Protein AF-A0A3D3KLV3-F1 (afdb_monomer_lite)

Structure (mmCIF, N/CA/C/O backbone):
data_AF-A0A3D3KLV3-F1
#
_entry.id   AF-A0A3D3KLV3-F1
#
loop_
_atom_site.group_PDB
_atom_site.id
_atom_site.type_symbol
_atom_site.label_atom_id
_atom_site.label_alt_id
_atom_site.label_comp_id
_atom_site.label_asym_id
_atom_site.label_entity_id
_atom_site.label_seq_id
_atom_site.pdbx_PDB_ins_code
_atom_site.Cartn_x
_atom_site.Cartn_y
_atom_site.Cartn_z
_atom_site.occupancy
_atom_site.B_iso_or_equiv
_atom_site.auth_seq_id
_atom_site.auth_comp_id
_atom_site.auth_asym_id
_atom_site.auth_atom_id
_atom_site.pdbx_PDB_model_num
ATOM 1 N N . MET A 1 1 ? 24.769 24.544 -40.681 1.00 39.03 1 MET A N 1
ATOM 2 C CA . MET A 1 1 ? 24.768 23.068 -40.770 1.00 39.03 1 MET A CA 1
ATOM 3 C C . MET A 1 1 ? 23.450 22.592 -40.166 1.00 39.03 1 MET A C 1
ATOM 5 O O . MET A 1 1 ? 23.188 22.927 -39.019 1.00 39.03 1 MET A O 1
ATOM 9 N N . LYS A 1 2 ? 22.546 22.002 -40.961 1.00 37.06 2 LYS A N 1
ATOM 10 C CA . LYS A 1 2 ? 21.208 21.581 -40.498 1.00 37.06 2 LYS A CA 1
ATOM 11 C C . LYS A 1 2 ? 21.358 20.373 -39.561 1.00 37.06 2 LYS A C 1
ATOM 13 O O . LYS A 1 2 ? 22.056 19.433 -39.927 1.00 37.06 2 LYS A O 1
ATOM 18 N N . ARG A 1 3 ? 20.725 20.420 -38.380 1.00 42.91 3 ARG A N 1
ATOM 19 C CA . ARG A 1 3 ? 20.559 19.261 -37.482 1.00 42.91 3 ARG A CA 1
ATOM 20 C C . ARG A 1 3 ? 19.901 18.128 -38.278 1.00 42.91 3 ARG A C 1
ATOM 22 O O . ARG A 1 3 ? 18.902 18.372 -38.944 1.00 42.91 3 ARG A O 1
ATOM 29 N N . SER A 1 4 ? 20.490 16.936 -38.249 1.00 43.56 4 SER A N 1
ATOM 30 C CA . SER A 1 4 ? 19.905 15.733 -38.841 1.00 43.56 4 SER A CA 1
ATOM 31 C C . SER A 1 4 ? 18.762 15.222 -37.965 1.00 43.56 4 SER A C 1
ATOM 33 O O . SER A 1 4 ? 18.944 15.100 -36.757 1.00 43.56 4 SER A O 1
ATOM 35 N N . ASP A 1 5 ? 17.634 14.858 -38.573 1.00 54.03 5 ASP A N 1
ATOM 36 C CA . ASP A 1 5 ? 16.442 14.303 -37.902 1.00 54.03 5 ASP A CA 1
ATOM 37 C C . ASP A 1 5 ? 16.616 12.847 -37.416 1.00 54.03 5 ASP A C 1
ATOM 39 O O . ASP A 1 5 ? 15.680 12.227 -36.914 1.00 54.03 5 ASP A O 1
ATOM 43 N N . ALA A 1 6 ? 17.814 12.278 -37.561 1.00 54.91 6 ALA A N 1
ATOM 44 C CA . ALA A 1 6 ? 18.162 10.988 -36.988 1.00 54.91 6 ALA A CA 1
ATOM 45 C C . ALA A 1 6 ? 18.693 11.181 -35.558 1.00 54.91 6 ALA A C 1
ATOM 47 O O . ALA A 1 6 ? 19.501 12.077 -35.309 1.00 54.91 6 ALA A O 1
ATOM 48 N N . LEU A 1 7 ? 18.256 10.319 -34.634 1.00 55.84 7 LEU A N 1
ATOM 49 C CA . LEU A 1 7 ? 18.721 10.220 -33.243 1.00 55.84 7 LEU A CA 1
ATOM 50 C C . LEU A 1 7 ? 20.180 9.724 -33.217 1.00 55.84 7 LEU A C 1
ATOM 52 O O . LEU A 1 7 ? 20.481 8.587 -32.865 1.00 55.84 7 LEU A O 1
ATOM 56 N N . VAL A 1 8 ? 21.104 10.562 -33.679 1.00 63.28 8 VAL A N 1
ATOM 57 C CA . VAL A 1 8 ? 22.527 10.237 -33.747 1.00 63.28 8 VAL A CA 1
ATOM 58 C C . VAL A 1 8 ? 23.137 10.601 -32.399 1.00 63.28 8 VAL A C 1
ATOM 60 O O . VAL A 1 8 ? 23.610 11.713 -32.214 1.00 63.28 8 VAL A O 1
ATOM 63 N N . LYS A 1 9 ? 23.088 9.629 -31.481 1.00 71.25 9 LYS A N 1
ATOM 64 C CA . LYS A 1 9 ? 23.846 9.546 -30.221 1.00 71.25 9 LYS A CA 1
ATOM 65 C C . LYS A 1 9 ? 23.490 10.612 -29.165 1.00 71.25 9 LYS A C 1
ATOM 67 O O . LYS A 1 9 ? 23.780 11.793 -29.347 1.00 71.25 9 LYS A O 1
ATOM 72 N N . PRO A 1 10 ? 22.886 10.215 -28.028 1.00 77.69 10 PRO A N 1
ATOM 73 C CA . PRO A 1 10 ? 22.720 11.112 -26.893 1.00 77.69 10 PRO A CA 1
ATOM 74 C C . PRO A 1 10 ? 24.083 11.651 -26.448 1.00 77.69 10 PRO A C 1
ATOM 76 O O . PRO A 1 10 ? 25.053 10.902 -26.363 1.00 77.69 10 PRO A O 1
ATOM 79 N N . ALA A 1 11 ? 24.148 12.947 -26.169 1.00 84.00 11 ALA A N 1
ATOM 80 C CA . ALA A 1 11 ? 25.351 13.599 -25.679 1.00 84.00 11 ALA A CA 1
ATOM 81 C C . ALA A 1 11 ? 24.975 14.681 -24.670 1.00 84.00 11 ALA A C 1
ATOM 83 O O . ALA A 1 11 ? 23.900 15.284 -24.762 1.00 84.00 11 ALA A O 1
ATOM 84 N N . VAL A 1 12 ? 25.865 14.936 -23.718 1.00 82.31 12 VAL A N 1
ATOM 85 C CA . VAL A 1 12 ? 25.735 16.025 -22.750 1.00 82.31 12 VAL A CA 1
ATOM 86 C C . VAL A 1 12 ? 26.880 16.997 -22.969 1.00 82.31 12 VAL A C 1
ATOM 88 O O . VAL A 1 12 ? 28.042 16.608 -23.028 1.00 82.31 12 VAL A O 1
ATOM 91 N N . HIS A 1 13 ? 26.528 18.272 -23.093 1.00 86.06 13 HIS A N 1
ATOM 92 C CA . HIS A 1 13 ? 27.485 19.366 -23.121 1.00 86.06 13 HIS A CA 1
ATOM 93 C C . HIS A 1 13 ? 27.824 19.754 -21.685 1.00 86.06 13 HIS A C 1
ATOM 95 O O . HIS A 1 13 ? 26.932 20.156 -20.932 1.00 86.06 13 HIS A O 1
ATOM 101 N N . VAL A 1 14 ? 29.090 19.616 -21.305 1.00 83.38 14 VAL A N 1
ATOM 102 C CA . VAL A 1 14 ? 29.560 19.891 -19.948 1.00 83.38 14 VAL A CA 1
ATOM 103 C C . VAL A 1 14 ? 30.481 21.105 -19.983 1.00 83.38 14 VAL A C 1
ATOM 105 O O . VAL A 1 14 ? 31.411 21.174 -20.782 1.00 83.38 14 VAL A O 1
ATOM 108 N N . GLU A 1 15 ? 30.218 22.065 -19.102 1.00 87.19 15 GLU A N 1
ATOM 109 C CA . GLU A 1 15 ? 31.077 23.222 -18.859 1.00 87.19 15 GLU A CA 1
ATOM 110 C C . GLU A 1 15 ? 31.536 23.173 -17.401 1.00 87.19 15 GLU A C 1
ATOM 112 O O . GLU A 1 15 ? 30.708 23.177 -16.486 1.00 87.19 15 GLU A O 1
ATOM 117 N N . ILE A 1 16 ? 32.850 23.086 -17.180 1.00 80.25 16 ILE A N 1
ATOM 118 C CA . ILE A 1 16 ? 33.435 23.017 -15.836 1.00 80.25 16 ILE A CA 1
ATOM 119 C C . ILE A 1 16 ? 34.385 24.193 -15.655 1.00 80.25 16 ILE A C 1
ATOM 121 O O . ILE A 1 16 ? 35.322 24.382 -16.432 1.00 80.25 16 ILE A O 1
ATOM 125 N N . THR A 1 17 ? 34.158 24.955 -14.587 1.00 83.06 17 THR A N 1
ATOM 126 C CA . THR A 1 17 ? 35.025 26.056 -14.162 1.00 83.06 17 THR A CA 1
ATOM 127 C C . THR A 1 17 ? 35.865 25.600 -12.978 1.00 83.06 17 THR A C 1
ATOM 129 O O . THR A 1 17 ? 35.329 25.297 -11.912 1.00 83.06 17 THR A O 1
ATOM 132 N N . GLY A 1 18 ? 37.182 25.555 -13.167 1.00 78.75 18 GLY A N 1
ATOM 133 C CA . GLY A 1 18 ? 38.150 25.149 -12.152 1.00 78.75 18 GLY A CA 1
ATOM 134 C C . GLY A 1 18 ? 39.307 26.144 -11.999 1.00 78.75 18 GLY A C 1
ATOM 135 O O . GLY A 1 18 ? 39.351 27.170 -12.679 1.00 78.75 18 GLY A O 1
ATOM 136 N N . PRO A 1 19 ? 40.289 25.844 -11.12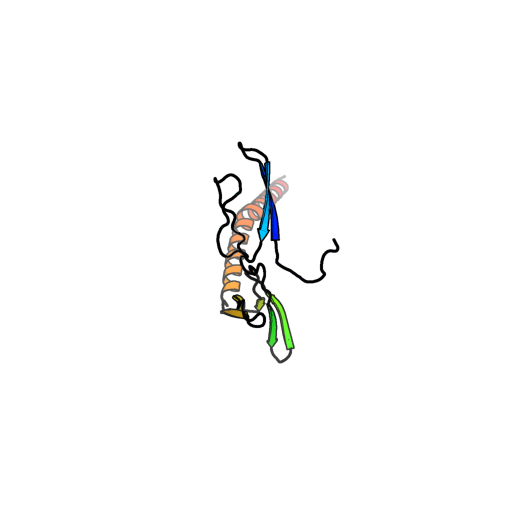8 1.00 76.75 19 PRO A N 1
ATOM 137 C CA . PRO A 1 19 ? 41.466 26.694 -10.911 1.00 76.75 19 PRO A CA 1
ATOM 138 C C . PRO A 1 19 ? 42.318 26.909 -12.171 1.00 76.75 19 PRO A C 1
ATOM 140 O O . PRO A 1 19 ? 43.023 27.908 -12.273 1.00 76.75 19 PRO A O 1
ATOM 143 N N . ALA A 1 20 ? 42.252 25.974 -13.123 1.00 73.88 20 ALA A N 1
ATOM 144 C CA . ALA A 1 20 ? 42.959 26.030 -14.400 1.00 73.88 20 ALA A CA 1
ATOM 145 C C . ALA A 1 20 ? 42.200 26.808 -15.498 1.00 73.88 20 ALA A C 1
ATOM 147 O O . ALA A 1 20 ? 42.724 26.959 -16.599 1.00 73.88 20 ALA A O 1
ATOM 148 N N . GLY A 1 21 ? 40.988 27.305 -15.215 1.00 79.31 21 GLY A N 1
ATOM 149 C CA . GLY A 1 21 ? 40.130 28.013 -16.167 1.00 79.31 21 GLY A CA 1
ATOM 150 C C . GLY A 1 21 ? 38.779 27.330 -16.395 1.00 79.31 21 GLY A C 1
ATOM 151 O O . GLY A 1 21 ? 38.412 26.383 -15.696 1.00 79.31 21 GLY A O 1
ATOM 152 N N . THR A 1 22 ? 38.032 27.841 -17.373 1.00 80.19 22 THR A N 1
ATOM 153 C CA . THR A 1 22 ? 36.771 27.254 -17.842 1.00 80.19 22 THR A CA 1
ATOM 154 C C . THR A 1 22 ? 37.042 26.421 -19.083 1.00 80.19 22 THR A C 1
ATOM 156 O O . THR A 1 22 ? 37.622 26.915 -20.050 1.00 80.19 22 THR A O 1
ATOM 159 N N . PHE A 1 23 ? 36.606 25.167 -19.051 1.00 77.19 23 PHE A N 1
ATOM 160 C CA . PHE A 1 23 ? 36.733 24.235 -20.163 1.00 77.19 23 PHE A CA 1
ATOM 161 C C . PHE A 1 23 ? 35.361 23.662 -20.508 1.00 77.19 23 PHE A C 1
ATOM 163 O O . PHE A 1 23 ? 34.458 23.598 -19.668 1.00 77.19 23 PHE A O 1
ATOM 170 N N . THR A 1 24 ? 35.202 23.288 -21.771 1.00 80.81 24 THR A N 1
ATOM 171 C CA . THR A 1 24 ? 33.927 22.871 -22.342 1.00 80.81 24 THR A CA 1
ATOM 172 C C . THR A 1 24 ? 34.154 21.655 -23.218 1.00 80.81 24 THR A C 1
ATOM 174 O O . THR A 1 24 ? 35.035 21.697 -24.077 1.00 80.81 24 THR A O 1
ATOM 177 N N . ASP A 1 25 ? 33.362 20.604 -23.014 1.00 78.75 25 ASP A N 1
ATOM 178 C CA . ASP A 1 25 ? 33.458 19.390 -23.821 1.00 78.75 25 ASP A CA 1
ATOM 179 C C . ASP A 1 25 ? 32.105 18.684 -24.012 1.00 78.75 25 ASP A C 1
ATOM 181 O O . ASP A 1 25 ? 31.135 18.921 -23.280 1.00 78.75 25 ASP A O 1
ATOM 185 N N . TRP A 1 26 ? 32.039 17.819 -25.023 1.00 82.38 26 TRP A N 1
ATOM 186 C CA . TRP A 1 26 ? 30.897 16.956 -25.307 1.00 82.38 26 TRP A CA 1
ATOM 187 C C . TRP A 1 26 ? 31.177 15.537 -24.824 1.00 82.38 26 TRP A C 1
ATOM 189 O O . TRP A 1 26 ? 32.092 14.887 -25.313 1.00 82.38 26 TRP A O 1
ATOM 199 N N . VAL A 1 27 ? 30.333 15.028 -23.928 1.00 81.62 27 VAL A N 1
ATOM 200 C CA . VAL A 1 27 ? 30.391 13.629 -23.488 1.00 81.62 27 VAL A CA 1
ATOM 201 C C . VAL A 1 27 ? 29.298 12.849 -24.206 1.00 81.62 27 VAL A C 1
ATOM 203 O O . VAL A 1 27 ? 28.113 13.176 -24.070 1.00 81.62 27 VAL A O 1
ATOM 206 N N . PHE A 1 28 ? 29.684 11.836 -24.976 1.00 81.44 28 PHE A N 1
ATOM 207 C CA . PHE A 1 28 ? 28.762 11.025 -25.769 1.00 81.44 28 PHE A CA 1
ATOM 208 C C . PHE A 1 28 ? 28.389 9.725 -25.053 1.00 81.44 28 PHE A C 1
ATOM 210 O O . PHE A 1 28 ? 29.170 9.167 -24.290 1.00 81.44 28 PHE A O 1
ATOM 217 N N . ALA A 1 29 ? 27.173 9.238 -25.299 1.00 74.31 29 ALA A N 1
ATOM 218 C CA . ALA A 1 29 ? 26.641 8.043 -24.648 1.00 74.31 29 ALA A CA 1
ATOM 219 C C . ALA A 1 29 ? 27.220 6.709 -25.143 1.00 74.31 29 ALA A C 1
ATOM 221 O O . ALA A 1 29 ? 26.919 5.674 -24.556 1.00 74.31 29 ALA A O 1
ATOM 222 N N . ASP A 1 30 ? 27.986 6.718 -26.233 1.00 73.25 30 ASP A N 1
ATOM 223 C CA . ASP A 1 30 ? 28.613 5.538 -26.832 1.00 73.25 30 ASP A CA 1
ATOM 224 C C . ASP A 1 30 ? 30.071 5.327 -26.403 1.00 73.25 30 ASP A C 1
ATOM 226 O O . ASP A 1 30 ? 30.688 4.350 -26.823 1.00 73.25 30 ASP A O 1
ATOM 230 N N . GLU A 1 31 ? 30.622 6.208 -25.568 1.00 72.44 31 GLU A N 1
ATOM 231 C CA . GLU A 1 31 ? 31.916 5.972 -24.934 1.00 72.44 31 GLU A CA 1
ATOM 232 C C . GLU A 1 31 ? 31.743 5.032 -23.734 1.00 72.44 31 GLU A C 1
ATOM 234 O O . GLU A 1 31 ? 31.171 5.397 -22.707 1.00 72.44 31 GLU A O 1
ATOM 239 N N . GLU A 1 32 ? 32.212 3.789 -23.883 1.00 64.75 32 GLU A N 1
ATOM 240 C CA . GLU A 1 32 ? 32.187 2.780 -22.812 1.00 64.75 32 GLU A CA 1
ATOM 241 C C . GLU A 1 32 ? 33.194 3.094 -21.692 1.00 64.75 32 GLU A C 1
ATOM 243 O O . GLU A 1 32 ? 32.962 2.747 -20.530 1.00 64.75 32 GLU A O 1
ATOM 248 N N . ASP A 1 33 ? 34.284 3.782 -22.038 1.00 74.88 33 ASP A N 1
ATOM 249 C CA . ASP A 1 33 ? 35.370 4.141 -21.133 1.00 74.88 33 ASP A CA 1
ATOM 250 C C . ASP A 1 33 ? 35.267 5.595 -20.666 1.00 74.88 33 ASP A C 1
ATOM 252 O O . ASP A 1 33 ? 34.755 6.472 -21.360 1.00 74.88 33 ASP A O 1
ATOM 256 N N . ALA A 1 34 ? 35.796 5.865 -19.472 1.00 76.88 34 ALA A N 1
ATOM 257 C CA . ALA A 1 34 ? 35.857 7.223 -18.954 1.00 76.88 34 ALA A CA 1
ATOM 258 C C . ALA A 1 34 ? 36.903 8.041 -19.731 1.00 76.88 34 ALA A C 1
ATOM 260 O O . ALA A 1 34 ? 38.081 7.674 -19.766 1.00 76.88 34 ALA A O 1
ATOM 261 N N . THR A 1 35 ? 36.499 9.165 -20.320 1.00 75.56 35 THR A N 1
ATOM 262 C CA . THR A 1 35 ? 37.401 10.037 -21.071 1.00 75.56 35 THR A CA 1
ATOM 263 C C . THR A 1 35 ? 38.148 10.994 -20.143 1.00 75.56 35 THR A C 1
ATOM 265 O O . THR A 1 35 ? 37.535 11.622 -19.273 1.00 75.56 35 THR A O 1
ATOM 268 N N . PRO A 1 36 ? 39.488 11.099 -20.264 1.00 72.56 36 PRO A N 1
ATOM 269 C CA . PRO A 1 36 ? 40.262 12.047 -19.475 1.00 72.56 36 PRO A CA 1
ATOM 270 C C . PRO A 1 36 ? 39.841 13.470 -19.831 1.00 72.56 36 PRO A C 1
ATOM 272 O O . PRO A 1 36 ? 39.831 13.847 -21.001 1.00 72.56 36 PRO A O 1
ATOM 275 N N . TYR A 1 37 ? 39.507 14.261 -18.815 1.00 71.69 37 TYR A N 1
ATOM 276 C CA . TYR A 1 37 ? 39.140 15.654 -19.005 1.00 71.69 37 TYR A CA 1
ATOM 277 C C . TYR A 1 37 ? 40.351 16.479 -19.446 1.00 71.69 37 TYR A C 1
ATOM 279 O O . TYR A 1 37 ? 41.494 16.171 -19.099 1.00 71.69 37 TYR A O 1
ATOM 287 N N . THR A 1 38 ? 40.099 17.558 -20.186 1.00 66.81 38 THR A N 1
ATOM 288 C CA . THR A 1 38 ? 41.122 18.393 -20.836 1.00 66.81 38 THR A CA 1
ATOM 289 C C . THR A 1 38 ? 42.148 18.983 -19.861 1.00 66.81 38 THR A C 1
ATOM 291 O O . THR A 1 38 ? 43.257 19.323 -20.268 1.00 66.81 38 THR A O 1
ATOM 294 N N . ASP A 1 39 ? 41.807 19.090 -18.573 1.00 67.62 39 ASP A N 1
ATOM 295 C CA . ASP A 1 39 ? 42.695 19.587 -17.517 1.00 67.62 39 ASP A CA 1
ATOM 296 C C . ASP A 1 39 ? 43.563 18.500 -16.841 1.00 67.62 39 ASP A C 1
ATOM 298 O O . ASP A 1 39 ? 44.419 18.830 -16.020 1.00 67.62 39 ASP A O 1
ATOM 302 N N . GLY A 1 40 ? 43.351 17.220 -17.170 1.00 68.88 40 GLY A N 1
ATOM 303 C CA . GLY A 1 40 ? 44.083 16.068 -16.636 1.00 68.88 40 GLY A CA 1
ATOM 304 C C . GLY A 1 40 ? 43.737 15.647 -15.200 1.00 68.88 40 GLY A C 1
ATOM 305 O O . GLY A 1 40 ? 44.360 14.713 -14.696 1.00 68.88 40 GLY A O 1
ATOM 306 N N . ASN A 1 41 ? 42.771 16.289 -14.532 1.00 73.25 41 ASN A N 1
ATOM 307 C CA . ASN A 1 41 ? 42.483 16.053 -13.109 1.00 73.25 41 ASN A CA 1
ATOM 308 C C . ASN A 1 41 ? 41.284 15.134 -12.853 1.00 73.25 41 ASN A C 1
ATOM 310 O O . ASN A 1 41 ? 41.178 14.547 -11.774 1.00 73.25 41 ASN A O 1
ATOM 314 N N . PHE A 1 42 ? 40.372 15.012 -13.815 1.00 73.44 42 PHE A N 1
ATOM 315 C CA . PHE A 1 42 ? 39.149 14.225 -13.676 1.00 73.44 42 PHE A CA 1
ATOM 316 C C . PHE A 1 42 ? 38.859 13.443 -14.956 1.00 73.44 42 PHE A C 1
ATOM 318 O O . PHE A 1 42 ? 39.380 13.757 -16.022 1.00 73.44 42 PHE A O 1
ATOM 325 N N . PHE A 1 43 ? 38.019 12.418 -14.844 1.00 81.00 43 PHE A N 1
ATOM 326 C CA . PHE A 1 43 ? 37.516 11.655 -15.982 1.00 81.00 43 PHE A CA 1
ATOM 327 C C . PHE A 1 43 ? 36.006 11.852 -16.083 1.00 81.00 43 PHE A C 1
ATOM 329 O O . PHE A 1 43 ? 35.313 11.876 -15.062 1.00 81.00 43 PHE A O 1
ATOM 336 N N . LEU A 1 44 ? 35.501 11.989 -17.304 1.00 80.75 44 LEU A N 1
ATOM 337 C CA . LEU A 1 44 ? 34.076 12.067 -17.590 1.00 80.75 44 LEU A CA 1
ATOM 338 C C . LEU A 1 44 ? 33.586 10.696 -18.050 1.00 80.75 44 LEU A C 1
ATOM 340 O O . LEU A 1 44 ? 34.221 10.038 -18.862 1.00 80.75 44 LEU A O 1
ATOM 344 N N . LEU A 1 45 ? 32.454 10.253 -17.509 1.00 80.25 45 LEU A N 1
ATOM 345 C CA . LEU A 1 45 ? 31.803 9.016 -17.924 1.00 80.25 45 LEU A CA 1
ATOM 346 C C . LEU A 1 45 ? 30.316 9.289 -18.100 1.00 80.25 45 LEU A C 1
ATOM 348 O O . LEU A 1 45 ? 29.627 9.657 -17.143 1.00 80.25 45 LEU A O 1
ATOM 352 N N . TYR A 1 46 ? 29.809 9.072 -19.310 1.00 75.25 46 TYR A N 1
ATOM 353 C CA . TYR A 1 46 ? 28.375 9.046 -19.545 1.00 75.25 46 TYR A CA 1
ATOM 354 C C . TYR A 1 46 ? 27.856 7.638 -19.270 1.00 75.25 46 TYR A C 1
ATOM 356 O O . TYR A 1 46 ? 28.076 6.714 -20.043 1.00 75.25 46 TYR A O 1
ATOM 364 N N . LYS A 1 47 ? 27.128 7.466 -18.163 1.00 71.81 47 LYS A N 1
ATOM 365 C CA . LYS A 1 47 ? 26.439 6.208 -17.873 1.00 71.81 47 LYS A CA 1
ATOM 366 C C . LYS A 1 47 ? 24.938 6.410 -17.975 1.00 71.81 47 LYS A C 1
ATOM 368 O O . LYS A 1 47 ? 24.332 7.061 -17.123 1.00 71.81 47 LYS A O 1
ATOM 373 N N . GLN A 1 48 ? 24.327 5.806 -18.991 1.00 64.69 48 GLN A N 1
ATOM 374 C CA . GLN A 1 48 ? 22.882 5.643 -19.013 1.00 64.69 48 GLN A CA 1
ATOM 375 C C . GLN A 1 48 ? 22.523 4.585 -17.969 1.00 64.69 48 GLN A C 1
ATOM 377 O O . GLN A 1 48 ? 22.589 3.382 -18.210 1.00 64.69 48 GLN A O 1
ATOM 382 N N . PHE A 1 49 ? 22.178 5.025 -16.764 1.00 61.31 49 PHE A N 1
ATOM 383 C CA . PHE A 1 49 ? 21.427 4.165 -15.862 1.00 61.31 49 PHE A CA 1
ATOM 384 C C . PHE A 1 49 ? 20.096 3.896 -16.567 1.00 61.31 49 PHE A C 1
ATOM 386 O O . PHE A 1 49 ? 19.448 4.852 -16.998 1.00 61.31 49 PHE A O 1
ATOM 393 N N . GLY A 1 50 ? 19.748 2.621 -16.769 1.00 60.66 50 GLY A N 1
ATOM 394 C CA . GLY A 1 50 ? 18.515 2.227 -17.457 1.00 60.66 50 GLY A CA 1
ATOM 395 C C . GLY A 1 50 ? 17.284 2.934 -16.888 1.00 60.66 50 GLY A C 1
ATOM 396 O O . GLY A 1 50 ? 17.356 3.568 -15.830 1.00 60.66 50 GLY A O 1
ATOM 397 N N . GLU A 1 51 ? 16.154 2.847 -17.591 1.00 60.69 51 GLU A N 1
ATOM 398 C CA . GLU A 1 51 ? 14.892 3.414 -17.115 1.00 60.69 51 GLU A CA 1
ATOM 399 C C . GLU A 1 51 ? 14.603 2.915 -15.694 1.00 60.69 51 GLU A C 1
ATOM 401 O O . GLU A 1 51 ? 14.169 1.788 -15.471 1.00 60.69 51 GLU A O 1
ATOM 406 N N . ASN A 1 52 ? 14.895 3.752 -14.699 1.00 63.59 52 ASN A N 1
ATOM 407 C CA . ASN A 1 52 ? 14.534 3.458 -13.329 1.00 63.59 52 ASN A CA 1
ATOM 408 C C . ASN A 1 52 ? 13.023 3.623 -13.276 1.00 63.59 52 ASN A C 1
ATOM 410 O O . ASN A 1 52 ? 12.524 4.748 -13.362 1.00 63.59 52 ASN A O 1
ATOM 414 N N . ILE A 1 53 ? 12.302 2.510 -13.185 1.00 67.75 53 ILE A N 1
ATOM 415 C CA . ILE A 1 53 ? 10.852 2.503 -13.024 1.00 67.75 53 ILE A CA 1
ATOM 416 C C . ILE A 1 53 ? 10.539 3.232 -11.718 1.00 67.75 53 ILE A C 1
ATOM 418 O O . ILE A 1 53 ? 10.783 2.731 -10.622 1.00 67.75 53 ILE A O 1
ATOM 422 N N . LYS A 1 54 ? 10.061 4.472 -11.855 1.00 73.75 54 LYS A N 1
ATOM 423 C CA . LYS A 1 54 ? 9.708 5.340 -10.724 1.00 73.75 54 LYS A CA 1
ATOM 424 C C . LYS A 1 54 ? 8.333 5.010 -10.161 1.00 73.75 54 LYS A C 1
ATOM 426 O O . LYS A 1 54 ? 8.052 5.360 -9.021 1.00 73.75 54 LYS A O 1
ATOM 431 N N . ASP A 1 55 ? 7.489 4.387 -10.976 1.00 78.12 55 ASP A N 1
ATOM 432 C CA . ASP A 1 55 ? 6.104 4.092 -10.654 1.00 78.12 55 ASP A CA 1
ATOM 433 C C . ASP A 1 55 ? 5.629 2.876 -11.461 1.00 78.12 55 ASP A C 1
ATOM 435 O O . ASP A 1 55 ? 5.989 2.723 -12.630 1.00 78.12 55 ASP A O 1
ATOM 439 N N . TRP A 1 56 ? 4.835 2.010 -10.837 1.00 84.81 56 TRP A N 1
ATOM 440 C CA . TRP A 1 56 ? 4.261 0.819 -11.463 1.00 84.81 56 TRP A CA 1
ATOM 441 C C . TRP A 1 56 ? 2.848 0.618 -10.948 1.00 84.81 56 TRP A C 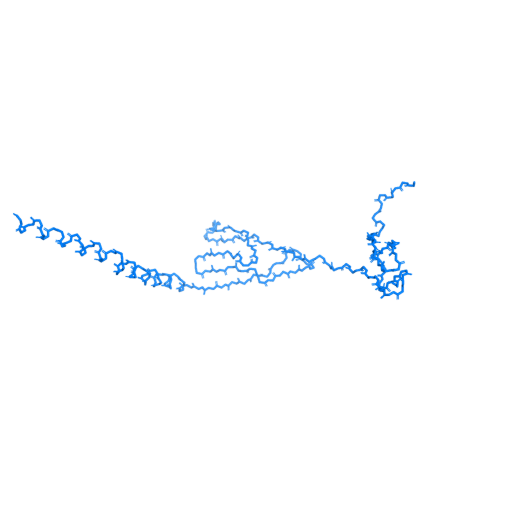1
ATOM 443 O O . TRP A 1 56 ? 2.639 0.539 -9.734 1.00 84.81 56 TRP A O 1
ATOM 453 N N . LYS A 1 57 ? 1.884 0.513 -11.863 1.00 89.62 57 LYS A N 1
ATOM 454 C CA . LYS A 1 57 ? 0.460 0.488 -11.526 1.00 89.62 57 LYS A CA 1
ATOM 455 C C . LYS A 1 57 ? -0.235 -0.706 -12.144 1.00 89.62 57 LYS A C 1
ATOM 457 O O . LYS A 1 57 ? -0.021 -1.015 -13.313 1.00 89.62 57 LYS A O 1
ATOM 462 N N . SER A 1 58 ? -1.115 -1.326 -11.369 1.00 90.06 58 SER A N 1
ATOM 463 C CA . SER A 1 58 ? -1.910 -2.474 -11.809 1.00 90.06 58 SER A CA 1
ATOM 464 C C . SER A 1 58 ? -3.387 -2.227 -11.529 1.00 90.06 58 SER A C 1
ATOM 466 O O . SER A 1 58 ? -3.757 -1.951 -10.393 1.00 90.06 58 SER A O 1
ATOM 468 N N . THR A 1 59 ? -4.259 -2.348 -12.528 1.00 93.88 59 THR A N 1
ATOM 469 C CA . THR A 1 59 ? -5.713 -2.263 -12.309 1.00 93.88 59 THR A CA 1
ATOM 470 C C . THR A 1 59 ? -6.267 -3.635 -11.948 1.00 93.88 59 THR A C 1
ATOM 472 O O . THR A 1 59 ? -6.201 -4.571 -12.744 1.00 93.88 59 THR A O 1
ATOM 475 N N . LEU A 1 60 ? -6.815 -3.754 -10.739 1.00 94.12 60 LEU A N 1
ATOM 476 C CA . LEU A 1 60 ? -7.406 -4.980 -10.217 1.00 94.12 60 LEU A CA 1
ATOM 477 C C . LEU A 1 60 ? -8.925 -4.863 -10.139 1.00 94.12 60 LEU A C 1
ATOM 479 O O . LEU A 1 60 ? -9.455 -3.826 -9.743 1.00 94.12 60 LEU A O 1
ATOM 483 N N . ARG A 1 61 ? -9.611 -5.966 -10.458 1.00 94.44 61 ARG A N 1
ATOM 484 C CA . ARG A 1 61 ? -11.056 -6.140 -10.275 1.00 94.44 61 ARG A CA 1
ATOM 485 C C . ARG A 1 61 ? -11.330 -7.384 -9.445 1.00 94.44 61 ARG A C 1
ATOM 487 O O . ARG A 1 61 ? -10.788 -8.449 -9.735 1.00 94.44 61 ARG A O 1
ATOM 494 N N . VAL A 1 62 ? -12.181 -7.245 -8.437 1.00 93.69 62 VAL A N 1
ATOM 495 C CA . VAL A 1 62 ? -12.723 -8.353 -7.650 1.00 93.69 62 VAL A CA 1
ATOM 496 C C . VAL A 1 62 ? -14.099 -8.679 -8.206 1.00 93.69 62 VAL A C 1
ATOM 498 O O . VAL A 1 62 ? -14.941 -7.790 -8.324 1.00 93.69 62 VAL A O 1
ATOM 501 N N . ILE A 1 63 ? -14.308 -9.944 -8.562 1.00 93.44 63 ILE 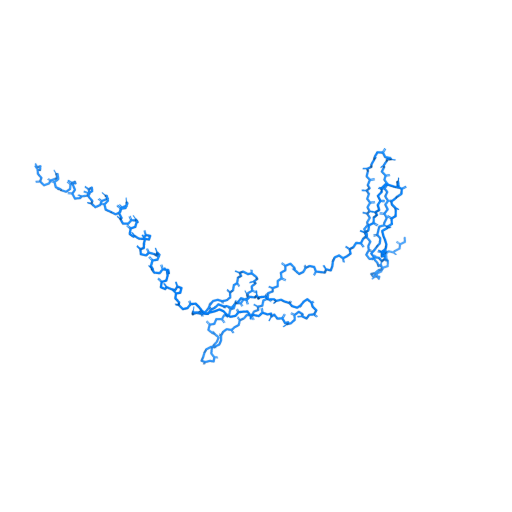A N 1
ATOM 502 C CA . ILE A 1 63 ? -15.569 -10.442 -9.105 1.00 93.44 63 ILE A CA 1
ATOM 503 C C . ILE A 1 63 ? -16.163 -11.416 -8.093 1.00 93.44 63 ILE A C 1
ATOM 505 O O . ILE A 1 63 ? -15.506 -12.390 -7.727 1.00 93.44 63 ILE A O 1
ATOM 509 N N . ASP A 1 64 ? -17.396 -11.158 -7.670 1.00 89.31 64 ASP A N 1
ATOM 510 C CA . ASP A 1 64 ? -18.177 -12.043 -6.807 1.00 89.31 64 ASP A CA 1
ATOM 511 C C . ASP A 1 64 ? -19.583 -12.191 -7.399 1.00 89.31 64 ASP A C 1
ATOM 513 O O . ASP A 1 64 ? -20.173 -11.222 -7.870 1.00 89.31 64 ASP A O 1
ATOM 517 N N . GLY A 1 65 ? -20.089 -13.421 -7.488 1.00 90.31 65 GLY A N 1
ATOM 518 C CA . GLY A 1 65 ? -21.391 -13.699 -8.110 1.00 90.31 65 GLY A CA 1
ATOM 519 C C . GLY A 1 65 ? -21.527 -13.279 -9.585 1.00 90.31 65 GLY A C 1
ATOM 520 O O . GLY A 1 65 ? -22.643 -13.184 -10.087 1.00 90.31 65 GLY A O 1
ATOM 521 N N . GLY A 1 66 ? -20.417 -13.027 -10.287 1.00 92.50 66 GLY A N 1
ATOM 522 C CA . GLY A 1 66 ? -20.416 -12.523 -11.667 1.00 92.50 66 GLY A CA 1
ATOM 523 C C . GLY A 1 66 ? -20.491 -10.997 -11.791 1.00 92.50 66 GLY A C 1
ATOM 524 O O . GLY A 1 66 ? -20.437 -10.484 -12.907 1.00 92.50 66 GLY A O 1
ATOM 525 N N . GLU A 1 67 ? -20.553 -10.271 -10.675 1.00 93.44 67 GLU A N 1
ATOM 526 C CA . GLU A 1 67 ? -20.521 -8.811 -10.633 1.00 93.44 67 GLU A CA 1
ATOM 527 C C . GLU A 1 67 ? -19.145 -8.312 -10.174 1.00 93.44 67 GLU A C 1
ATOM 529 O O . GLU A 1 67 ? -18.481 -8.932 -9.341 1.00 93.44 67 GLU A O 1
ATOM 534 N N . VAL A 1 68 ? -18.696 -7.181 -10.723 1.00 94.06 68 VAL A N 1
ATOM 535 C CA . VAL A 1 68 ? -17.483 -6.507 -10.248 1.00 94.06 68 VAL A CA 1
ATOM 536 C C . VAL A 1 68 ? -17.820 -5.776 -8.951 1.00 94.06 68 VAL A C 1
ATOM 538 O O . VAL A 1 68 ? -18.433 -4.715 -8.967 1.00 94.06 68 VAL A O 1
ATOM 541 N N . VAL A 1 69 ? -17.401 -6.347 -7.825 1.00 94.50 69 VAL A N 1
ATOM 542 C CA . VAL A 1 69 ? -17.690 -5.831 -6.476 1.00 94.50 69 VAL A CA 1
ATOM 543 C C . VAL A 1 69 ? -16.634 -4.854 -5.959 1.00 94.50 69 VAL A C 1
ATOM 545 O O . VAL A 1 69 ? -16.879 -4.129 -4.996 1.00 94.50 69 VAL A O 1
ATOM 548 N N . ALA A 1 70 ? -15.454 -4.819 -6.582 1.00 92.38 70 ALA A N 1
ATOM 549 C CA . ALA A 1 70 ? -14.438 -3.804 -6.330 1.00 92.38 70 ALA A CA 1
ATOM 550 C C . ALA A 1 70 ? -13.525 -3.641 -7.548 1.00 92.38 70 ALA A C 1
ATOM 552 O O . ALA A 1 70 ? -13.142 -4.625 -8.177 1.00 92.38 70 ALA A O 1
ATOM 553 N N . GLU A 1 71 ? -13.119 -2.409 -7.836 1.00 96.06 71 GLU A N 1
ATOM 554 C CA . GLU A 1 71 ? -12.122 -2.088 -8.854 1.00 96.06 71 GLU A CA 1
ATOM 555 C C . GLU A 1 71 ? -11.184 -1.011 -8.313 1.00 96.06 71 GLU A C 1
ATOM 557 O O . GLU A 1 71 ? -11.638 -0.016 -7.746 1.00 96.06 71 GLU A O 1
ATOM 562 N N . LYS A 1 72 ? -9.872 -1.219 -8.440 1.00 94.38 72 LYS A N 1
ATOM 563 C CA . LYS A 1 72 ? -8.870 -0.236 -8.021 1.00 94.38 72 LYS A CA 1
ATOM 564 C C . LYS A 1 72 ? -7.585 -0.397 -8.821 1.00 94.38 72 LYS A C 1
ATOM 566 O O . LYS A 1 72 ? -7.100 -1.512 -9.009 1.00 94.38 72 LYS A O 1
ATOM 571 N N . THR A 1 73 ? -6.995 0.722 -9.223 1.00 95.31 73 THR A N 1
ATOM 572 C CA . THR A 1 73 ? -5.595 0.767 -9.649 1.00 95.31 73 THR A CA 1
ATOM 573 C C . THR A 1 73 ? -4.708 0.810 -8.414 1.00 95.31 73 THR A C 1
ATOM 575 O O . THR A 1 73 ? -4.771 1.770 -7.652 1.00 95.31 73 THR A O 1
ATOM 578 N N . ILE A 1 74 ? -3.934 -0.248 -8.199 1.00 93.31 74 ILE A N 1
ATOM 579 C CA . ILE A 1 74 ? -2.992 -0.365 -7.088 1.00 93.31 74 ILE A CA 1
ATOM 580 C C . ILE A 1 74 ? -1.603 0.113 -7.504 1.00 93.31 74 ILE A C 1
ATOM 582 O O . ILE A 1 74 ? -1.215 -0.009 -8.668 1.00 93.31 74 ILE A O 1
ATOM 586 N N . GLU A 1 75 ? -0.859 0.603 -6.523 1.00 91.06 75 GLU A N 1
ATOM 587 C CA . GLU A 1 75 ? 0.553 0.975 -6.616 1.00 91.06 75 GLU A CA 1
ATOM 588 C C . GLU A 1 75 ? 1.290 0.507 -5.349 1.00 91.06 75 GLU A C 1
ATOM 590 O O . GLU A 1 75 ? 0.690 -0.057 -4.424 1.00 91.06 75 GLU A O 1
ATOM 595 N N . VAL A 1 76 ? 2.612 0.682 -5.303 1.00 83.81 76 VAL A N 1
ATOM 596 C CA . VAL A 1 76 ? 3.413 0.278 -4.137 1.00 83.81 76 VAL A CA 1
ATOM 597 C C . VAL A 1 76 ? 2.903 1.010 -2.890 1.00 83.81 76 VAL A C 1
ATOM 599 O O . VAL A 1 76 ? 2.765 2.227 -2.890 1.00 83.81 76 VAL A O 1
ATOM 602 N N . ASN A 1 77 ? 2.635 0.256 -1.820 1.00 87.81 77 ASN A N 1
ATOM 603 C CA . ASN A 1 77 ? 2.010 0.710 -0.566 1.00 87.81 77 ASN A CA 1
ATOM 604 C C . ASN A 1 77 ? 0.533 1.129 -0.641 1.00 87.81 77 ASN A C 1
ATOM 606 O O . ASN A 1 77 ? -0.045 1.409 0.411 1.00 87.81 77 ASN A O 1
ATOM 610 N N . ASP A 1 78 ? -0.107 1.088 -1.812 1.00 92.94 78 ASP A N 1
ATOM 611 C CA . ASP A 1 78 ? -1.540 1.354 -1.952 1.00 92.94 78 ASP A CA 1
ATOM 612 C C . ASP A 1 78 ? -2.312 0.117 -2.459 1.00 92.94 78 ASP A C 1
ATOM 614 O O . ASP A 1 78 ? -2.686 0.026 -3.632 1.00 92.94 78 ASP A O 1
ATOM 618 N N . PRO A 1 79 ? -2.556 -0.881 -1.586 1.00 94.25 79 PRO A N 1
ATOM 619 C CA . PRO A 1 79 ? -3.215 -2.126 -1.969 1.00 94.25 79 PRO A CA 1
ATOM 620 C C . PRO A 1 79 ? -4.717 -1.953 -2.243 1.00 94.25 79 PRO A C 1
ATOM 622 O O . PRO A 1 79 ? -5.373 -1.032 -1.739 1.00 94.25 79 PRO A O 1
ATOM 625 N N . LEU A 1 80 ? -5.303 -2.912 -2.964 1.00 94.94 80 LEU A N 1
ATOM 626 C CA . LEU A 1 80 ? -6.757 -3.110 -3.010 1.00 94.94 80 LEU A CA 1
ATOM 627 C C . LEU A 1 80 ? -7.148 -3.935 -1.785 1.00 94.94 80 LEU A C 1
ATOM 629 O O . LEU A 1 80 ? -6.604 -5.013 -1.569 1.00 94.94 80 LEU A O 1
ATOM 633 N N . LYS A 1 81 ? -8.089 -3.446 -0.976 1.00 91.69 81 LYS A N 1
ATOM 634 C CA . LYS A 1 81 ? -8.626 -4.189 0.172 1.00 91.69 81 LYS A CA 1
ATOM 635 C C . LYS A 1 81 ? -10.085 -4.535 -0.082 1.00 91.69 81 LYS A C 1
ATOM 637 O O . LYS A 1 81 ? -10.864 -3.656 -0.439 1.00 91.69 81 LYS A O 1
ATOM 642 N N . TYR A 1 82 ? -10.445 -5.797 0.117 1.00 91.56 82 TYR A N 1
ATOM 643 C CA . TYR A 1 82 ? -11.815 -6.276 -0.016 1.00 91.56 82 TYR A CA 1
ATOM 644 C C . TYR A 1 82 ? -12.103 -7.345 1.043 1.00 91.56 82 TYR A C 1
ATOM 646 O O . TYR A 1 82 ? -11.490 -8.415 1.061 1.00 91.56 82 TYR A O 1
ATOM 654 N N . GLY A 1 83 ? -13.023 -7.043 1.962 1.00 88.19 83 GLY A N 1
ATOM 655 C CA . GLY A 1 83 ? -13.317 -7.902 3.110 1.00 88.19 83 GLY A CA 1
ATOM 656 C C . GLY A 1 83 ? -12.078 -8.159 3.976 1.00 88.19 83 GLY A C 1
ATOM 657 O O . GLY A 1 83 ? -11.414 -7.225 4.417 1.00 88.19 83 GLY A O 1
ATOM 658 N N . ALA A 1 84 ? -11.768 -9.436 4.208 1.00 89.88 84 ALA A N 1
ATOM 659 C CA . ALA A 1 84 ? -10.575 -9.865 4.943 1.00 89.88 84 ALA A CA 1
ATOM 660 C C . ALA A 1 84 ? -9.308 -9.920 4.074 1.00 89.88 84 ALA A C 1
ATOM 662 O O . ALA A 1 84 ? -8.268 -10.324 4.583 1.00 89.88 84 ALA A O 1
ATOM 663 N N . TYR A 1 85 ? -9.389 -9.587 2.783 1.00 91.69 85 TYR A N 1
ATOM 664 C CA . TYR A 1 85 ? -8.285 -9.724 1.839 1.00 91.69 85 TYR A CA 1
ATOM 665 C C . TYR A 1 85 ? -7.660 -8.378 1.488 1.00 91.69 85 TYR A C 1
ATOM 667 O O . TYR A 1 85 ? -8.351 -7.371 1.316 1.00 91.69 85 TYR A O 1
ATOM 675 N N . ALA A 1 86 ? -6.342 -8.385 1.324 1.00 92.56 86 ALA A N 1
ATOM 676 C CA . ALA A 1 86 ? -5.576 -7.271 0.794 1.00 92.56 86 ALA A CA 1
ATOM 677 C C . ALA A 1 86 ? -4.663 -7.762 -0.336 1.00 92.56 86 ALA A C 1
ATOM 679 O O . ALA A 1 86 ? -3.951 -8.755 -0.187 1.00 92.56 86 ALA A O 1
ATOM 680 N N . PHE A 1 87 ? -4.706 -7.059 -1.463 1.00 94.00 87 PHE A N 1
ATOM 681 C CA . PHE A 1 87 ? -3.949 -7.343 -2.675 1.00 94.0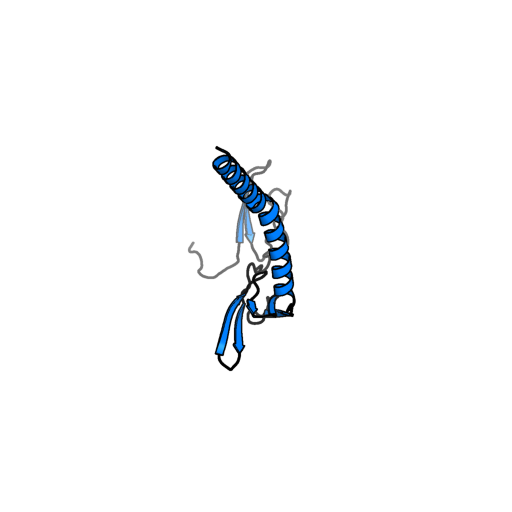0 87 PHE A CA 1
ATOM 682 C C . PHE A 1 87 ? -2.858 -6.289 -2.825 1.00 94.00 87 PHE A C 1
ATOM 684 O O . PHE A 1 87 ? -3.141 -5.121 -3.104 1.00 94.00 87 PHE A O 1
ATOM 691 N N . TYR A 1 88 ? -1.619 -6.712 -2.612 1.00 92.94 88 TYR A N 1
ATOM 692 C CA . TYR A 1 88 ? -0.432 -5.876 -2.688 1.00 92.94 88 TYR A CA 1
ATOM 693 C C . TYR A 1 88 ? 0.300 -6.112 -3.997 1.00 92.94 88 TYR A C 1
ATOM 695 O O . TYR A 1 88 ? 0.361 -7.236 -4.496 1.00 92.94 88 TYR A O 1
ATOM 703 N N . GLN A 1 89 ? 0.924 -5.058 -4.505 1.00 91.62 89 GLN A N 1
ATOM 704 C CA . GLN A 1 89 ? 1.906 -5.180 -5.566 1.00 91.62 89 GLN A CA 1
ATOM 705 C C . GLN A 1 89 ? 3.261 -5.518 -4.942 1.00 91.62 89 GLN A C 1
ATOM 707 O O . GLN A 1 89 ? 3.829 -4.698 -4.223 1.00 91.62 89 GLN A O 1
ATOM 712 N N . SER A 1 90 ? 3.750 -6.736 -5.174 1.00 87.19 90 SER A N 1
ATOM 713 C CA . SER A 1 90 ? 4.971 -7.252 -4.543 1.00 87.19 90 SER A CA 1
ATOM 714 C C . SER A 1 90 ? 6.192 -7.202 -5.457 1.00 87.19 90 SER A C 1
ATOM 716 O O . SER A 1 90 ? 7.315 -7.113 -4.970 1.00 87.19 90 SER A O 1
ATOM 718 N N . SER A 1 91 ? 5.993 -7.274 -6.773 1.00 84.62 91 SER A N 1
ATOM 719 C CA . SER A 1 91 ? 7.081 -7.206 -7.750 1.00 84.62 91 SER A CA 1
ATOM 720 C C . SER A 1 91 ? 6.588 -6.743 -9.118 1.00 84.62 91 SER A C 1
ATOM 722 O O . SER A 1 91 ? 5.389 -6.752 -9.405 1.00 84.62 91 SER A O 1
ATOM 724 N N . TYR A 1 92 ? 7.537 -6.345 -9.958 1.00 82.81 92 TYR A N 1
ATOM 725 C CA . TYR A 1 92 ? 7.331 -6.021 -11.363 1.00 82.81 92 TYR A CA 1
ATOM 726 C C . TYR A 1 92 ? 8.445 -6.657 -12.200 1.00 82.81 92 TYR A C 1
ATOM 728 O O . TYR A 1 92 ? 9.513 -6.969 -11.667 1.00 82.81 92 TYR A O 1
ATOM 736 N N . ASP A 1 93 ? 8.188 -6.844 -13.492 1.00 80.69 93 ASP A N 1
ATOM 737 C CA . ASP A 1 93 ? 9.177 -7.322 -14.457 1.00 80.69 93 ASP A CA 1
ATOM 738 C C . ASP A 1 93 ? 9.566 -6.175 -15.412 1.00 80.69 93 ASP A C 1
ATOM 740 O O . ASP A 1 93 ? 8.750 -5.787 -16.252 1.00 80.69 93 ASP A O 1
ATOM 744 N N . PRO A 1 94 ? 10.780 -5.601 -15.295 1.00 74.56 94 PRO A N 1
ATOM 745 C CA . PRO A 1 94 ? 11.221 -4.523 -16.175 1.00 74.56 94 PRO A CA 1
ATOM 746 C C . PRO A 1 94 ? 11.334 -4.942 -17.648 1.00 74.56 94 PRO A C 1
ATOM 748 O O . PRO A 1 94 ? 11.219 -4.087 -18.522 1.00 74.56 94 PRO A O 1
ATOM 751 N N . GLU A 1 95 ? 11.535 -6.229 -17.940 1.00 79.56 95 GLU A N 1
ATOM 752 C CA . GLU A 1 95 ? 11.607 -6.738 -19.315 1.00 79.56 95 GLU A CA 1
ATOM 753 C C . GLU A 1 95 ? 10.214 -7.041 -19.888 1.00 79.56 95 GLU A C 1
ATOM 755 O O . GLU A 1 95 ? 10.033 -7.085 -21.109 1.00 79.56 95 GLU A O 1
ATOM 760 N N . ASN A 1 96 ? 9.203 -7.205 -19.026 1.00 80.12 96 ASN A N 1
ATOM 761 C CA . ASN A 1 96 ? 7.834 -7.502 -19.429 1.00 80.12 96 ASN A CA 1
ATOM 762 C C . ASN A 1 96 ? 6.788 -6.631 -18.701 1.00 80.12 96 ASN A C 1
ATOM 764 O O . ASN A 1 96 ? 6.205 -7.054 -17.697 1.00 80.12 96 ASN A O 1
ATOM 768 N N . PRO A 1 97 ? 6.421 -5.460 -19.266 1.00 75.75 97 PRO A N 1
ATOM 769 C CA . PRO A 1 97 ? 5.509 -4.498 -18.640 1.00 75.75 97 PRO A CA 1
ATOM 770 C C . PRO A 1 97 ? 4.063 -4.972 -18.467 1.00 75.75 97 PRO A C 1
ATOM 772 O O . PRO A 1 97 ? 3.225 -4.244 -17.943 1.00 75.75 97 PRO A O 1
ATOM 775 N N . LYS A 1 98 ? 3.742 -6.187 -18.917 1.00 82.94 98 LYS A N 1
ATOM 776 C CA . LYS A 1 98 ? 2.407 -6.779 -18.787 1.00 82.94 98 LYS A CA 1
ATOM 777 C C . LYS A 1 98 ? 2.265 -7.667 -17.552 1.00 82.94 98 LYS A C 1
ATOM 779 O O . LYS A 1 98 ? 1.156 -8.122 -17.278 1.00 82.94 98 LYS A O 1
ATOM 784 N N . ILE A 1 99 ? 3.359 -7.950 -16.844 1.00 81.88 99 ILE A N 1
ATOM 785 C CA . ILE A 1 99 ? 3.375 -8.877 -15.714 1.00 81.88 99 ILE A CA 1
ATOM 786 C C . ILE A 1 99 ? 3.606 -8.103 -14.416 1.00 81.88 99 ILE A C 1
ATOM 788 O O . ILE A 1 99 ? 4.610 -7.416 -14.250 1.00 81.88 99 ILE A O 1
ATOM 792 N N . SER A 1 100 ? 2.689 -8.283 -13.468 1.00 88.00 100 SER A N 1
ATOM 793 C CA . SER A 1 100 ? 2.809 -7.774 -12.102 1.00 88.00 100 SER A CA 1
ATOM 794 C C . SER A 1 100 ? 2.770 -8.937 -11.118 1.00 88.00 100 SER A C 1
ATOM 796 O O . SER A 1 100 ? 1.903 -9.809 -11.211 1.00 88.00 100 SER A O 1
ATOM 798 N N . GLY A 1 101 ? 3.676 -8.936 -10.143 1.00 88.56 101 GLY A N 1
ATOM 799 C CA . GLY A 1 101 ? 3.599 -9.838 -9.001 1.00 88.56 101 GLY A CA 1
ATOM 800 C C . GLY A 1 101 ? 2.607 -9.308 -7.975 1.00 88.56 101 GLY A C 1
ATOM 801 O O . GLY A 1 101 ? 2.743 -8.179 -7.496 1.00 88.56 101 GLY A O 1
ATOM 802 N N . LEU A 1 102 ? 1.611 -10.127 -7.639 1.00 91.38 102 LEU A N 1
ATOM 803 C CA . LEU A 1 102 ? 0.588 -9.801 -6.652 1.00 91.38 102 LEU A CA 1
ATOM 804 C C . LEU A 1 102 ? 0.731 -10.697 -5.425 1.00 91.38 102 LEU A C 1
ATOM 806 O O . LEU A 1 102 ? 0.757 -11.922 -5.539 1.00 91.38 102 LEU A O 1
ATOM 810 N N . GLN A 1 103 ? 0.754 -10.083 -4.246 1.00 92.44 103 GLN A N 1
ATOM 811 C CA . GLN A 1 103 ? 0.677 -10.785 -2.972 1.00 92.44 103 GLN A CA 1
ATOM 812 C C . GLN A 1 103 ? -0.719 -10.622 -2.379 1.00 92.44 103 GLN A C 1
ATOM 814 O O . GLN A 1 103 ? -1.234 -9.511 -2.257 1.00 92.44 103 GLN A O 1
ATOM 819 N N . VAL A 1 104 ? -1.315 -11.741 -1.971 1.00 92.50 104 VAL A N 1
ATOM 820 C CA . VAL A 1 104 ? -2.629 -11.770 -1.325 1.00 92.50 104 VAL A CA 1
ATOM 821 C C . VAL A 1 104 ? -2.442 -12.075 0.155 1.00 92.50 104 VAL A C 1
ATOM 823 O O . VAL A 1 104 ? -1.951 -13.144 0.515 1.00 92.50 104 VAL A O 1
ATOM 826 N N . ALA A 1 105 ? -2.840 -11.139 1.010 1.00 90.94 105 ALA A N 1
ATOM 827 C CA . ALA A 1 105 ? -2.876 -11.311 2.458 1.00 90.94 105 ALA A CA 1
ATOM 828 C C . ALA A 1 105 ? -4.325 -11.474 2.932 1.00 90.94 105 ALA A C 1
ATOM 830 O O . ALA A 1 105 ? -5.238 -10.892 2.341 1.00 90.94 105 ALA A O 1
ATOM 831 N N . ARG A 1 106 ? -4.540 -12.263 3.993 1.00 92.25 106 ARG A N 1
ATOM 832 C CA . ARG A 1 106 ? -5.860 -12.480 4.598 1.00 92.25 106 ARG A CA 1
ATOM 833 C C . ARG A 1 106 ? -5.808 -12.231 6.105 1.00 92.25 106 ARG A C 1
ATOM 835 O O . ARG A 1 106 ? -5.331 -13.086 6.843 1.00 92.25 106 ARG A O 1
ATOM 842 N N . ASP A 1 107 ? -6.410 -11.132 6.549 1.00 86.81 107 ASP A N 1
ATOM 843 C CA . ASP A 1 107 ? -6.403 -10.677 7.944 1.00 86.81 107 ASP A CA 1
ATOM 844 C C . ASP A 1 107 ? -7.834 -10.427 8.461 1.00 86.81 107 ASP A C 1
ATOM 846 O O . ASP A 1 107 ? -8.268 -9.285 8.624 1.00 86.81 107 ASP A O 1
ATOM 850 N N . PRO A 1 108 ? -8.618 -11.483 8.753 1.00 87.88 108 PRO A N 1
ATOM 851 C CA . PRO A 1 108 ? -10.020 -11.334 9.157 1.00 87.88 108 PRO A CA 1
ATOM 852 C C . PRO A 1 108 ? -10.182 -10.686 10.541 1.00 87.88 108 PRO A C 1
ATOM 854 O O . PRO A 1 108 ? -11.232 -10.130 10.849 1.00 87.88 108 PRO A O 1
ATOM 857 N N . GLY A 1 109 ? -9.145 -10.745 11.384 1.00 88.38 109 GLY A N 1
ATOM 858 C CA . GLY A 1 109 ? -9.158 -10.188 12.737 1.00 88.38 109 GLY A CA 1
ATOM 859 C C . GLY A 1 109 ? -8.986 -8.670 12.799 1.00 88.38 109 GLY A C 1
ATOM 860 O O . GLY A 1 109 ? -9.154 -8.094 13.873 1.00 88.38 109 GLY A O 1
ATOM 861 N N . VAL A 1 110 ? -8.674 -7.999 11.684 1.00 86.31 110 VAL A N 1
ATOM 862 C CA . VAL A 1 110 ? -8.354 -6.563 11.696 1.00 86.31 110 VAL A CA 1
ATOM 863 C C . VAL A 1 110 ? -9.528 -5.726 12.213 1.00 86.31 110 VAL A C 1
ATOM 865 O O . VAL A 1 110 ? -9.333 -4.818 13.020 1.00 86.31 110 VAL A O 1
ATOM 868 N N . SER A 1 111 ? -10.764 -6.078 11.841 1.00 86.12 111 SER A N 1
ATOM 869 C CA . SER A 1 111 ? -11.969 -5.395 12.322 1.00 86.12 111 SER A CA 1
ATOM 870 C C . SER A 1 111 ? -12.121 -5.501 13.840 1.00 86.12 111 SER A C 1
ATOM 872 O O . SER A 1 111 ? -12.463 -4.517 14.491 1.00 86.12 111 SER A O 1
ATOM 874 N N . LEU A 1 112 ? -11.811 -6.667 14.421 1.00 92.69 112 LEU A N 1
ATOM 875 C CA . LEU A 1 112 ? -11.867 -6.876 15.870 1.00 92.69 112 LEU A CA 1
ATOM 876 C C . LEU A 1 112 ? -10.825 -6.018 16.601 1.00 92.69 112 LEU A C 1
ATOM 878 O O . LEU A 1 112 ? -11.136 -5.410 17.625 1.00 92.69 112 LEU A O 1
ATOM 882 N N . VAL A 1 113 ? -9.609 -5.927 16.053 1.00 93.25 113 VAL A N 1
ATOM 883 C CA . VAL A 1 113 ? -8.542 -5.077 16.602 1.00 93.25 113 VAL A CA 1
ATOM 884 C C . VAL A 1 113 ? -8.975 -3.608 16.623 1.00 93.25 113 VAL A C 1
ATOM 886 O O . VAL A 1 113 ? -8.833 -2.949 17.654 1.00 93.25 113 VAL A O 1
ATOM 889 N N . TYR A 1 114 ? -9.566 -3.106 15.532 1.00 92.19 114 TYR A N 1
ATOM 890 C CA . TYR A 1 114 ? -10.064 -1.728 15.476 1.00 92.19 114 TYR A CA 1
ATOM 891 C C . TYR A 1 114 ? -11.181 -1.464 16.487 1.00 92.19 114 TYR A C 1
ATOM 893 O O . TYR A 1 114 ? -11.142 -0.441 17.162 1.00 92.19 114 TYR A O 1
ATOM 901 N N . VAL A 1 115 ? -12.126 -2.39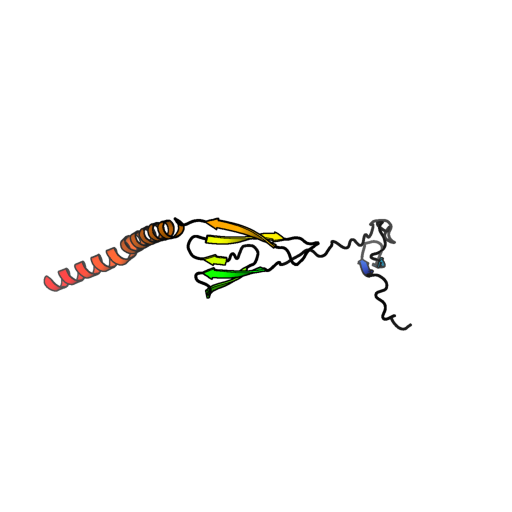1 16.667 1.00 95.75 115 VAL A N 1
ATOM 902 C CA . VAL A 1 115 ? -13.186 -2.253 17.684 1.00 95.75 115 VAL A CA 1
ATOM 903 C C . VAL A 1 115 ? -12.598 -2.166 19.096 1.00 95.75 115 VAL A C 1
ATOM 905 O O . VAL A 1 115 ? -13.006 -1.306 19.884 1.00 95.75 115 VAL A O 1
ATOM 908 N N . GLY A 1 116 ? -11.613 -3.009 19.418 1.00 96.38 116 GLY A N 1
ATOM 909 C CA . GLY A 1 116 ? -10.917 -2.959 20.705 1.00 96.38 116 GLY A CA 1
ATOM 910 C C . GLY A 1 116 ? -10.208 -1.621 20.921 1.00 96.38 116 GLY A C 1
ATOM 911 O O . GLY A 1 116 ? -10.404 -0.968 21.947 1.00 96.38 116 GLY A O 1
ATOM 912 N N . PHE A 1 117 ? -9.449 -1.167 19.922 1.00 96.81 117 PHE A N 1
ATOM 913 C CA . PHE A 1 117 ? -8.743 0.112 19.977 1.00 96.81 117 PHE A CA 1
ATOM 914 C C . PHE A 1 117 ? -9.702 1.305 20.113 1.00 96.81 117 PHE A C 1
ATOM 916 O O . PHE A 1 117 ? -9.507 2.159 20.977 1.00 96.81 117 PHE A O 1
ATOM 923 N N . SER A 1 118 ? -10.792 1.335 19.342 1.00 96.81 118 SER A N 1
ATOM 924 C CA . SER A 1 118 ? -11.826 2.370 19.445 1.00 96.81 118 SER A CA 1
ATOM 925 C C . SER A 1 118 ? -12.484 2.397 20.824 1.00 96.81 118 SER A C 1
ATOM 927 O O . SER A 1 118 ? -12.714 3.477 21.368 1.00 96.81 118 SER A O 1
ATOM 929 N N . THR A 1 119 ? -12.734 1.230 21.422 1.00 96.94 119 THR A N 1
ATOM 930 C CA . THR A 1 119 ? -13.295 1.125 22.778 1.00 96.94 119 THR A CA 1
ATOM 931 C C . THR A 1 119 ? -12.341 1.714 23.820 1.00 96.94 119 THR A C 1
ATOM 933 O O . THR A 1 119 ? -12.773 2.465 24.696 1.00 96.94 119 THR A O 1
ATOM 936 N N . LEU A 1 120 ? -11.036 1.442 23.701 1.00 97.06 120 LEU A N 1
ATOM 937 C CA . LEU A 1 120 ? -10.012 2.025 24.575 1.00 97.06 120 LEU A CA 1
ATOM 938 C C . LEU A 1 120 ? -9.947 3.553 24.435 1.00 97.06 120 LEU A C 1
ATOM 940 O O . LEU A 1 120 ? -10.002 4.262 25.442 1.00 97.06 120 LEU A O 1
ATOM 944 N N . CYS A 1 121 ? -9.901 4.074 23.204 1.00 96.38 121 CYS A N 1
ATOM 945 C CA . CYS A 1 121 ? -9.921 5.518 22.950 1.00 96.38 121 CYS A CA 1
ATOM 946 C C . CYS A 1 121 ? -11.181 6.178 23.526 1.00 96.38 121 CYS A C 1
ATOM 948 O O . CYS A 1 121 ? -11.096 7.222 24.174 1.00 96.38 121 CYS A O 1
ATOM 950 N N . PHE A 1 122 ? -12.345 5.553 23.341 1.00 96.88 122 PHE A N 1
ATOM 951 C CA . PHE A 1 122 ? -13.604 6.054 23.877 1.00 96.88 122 PHE A CA 1
ATOM 952 C C . PHE A 1 122 ? -13.611 6.081 25.410 1.00 96.88 122 PHE A C 1
ATOM 954 O O . PHE A 1 122 ? -14.052 7.066 25.999 1.00 96.88 122 PHE A O 1
ATOM 961 N N . GLY A 1 123 ? -13.069 5.052 26.069 1.00 95.88 123 GLY A N 1
ATOM 962 C CA . GLY A 1 123 ? -12.935 5.018 27.527 1.00 95.88 123 GLY A CA 1
ATOM 963 C C . GLY A 1 123 ? -12.112 6.190 28.070 1.00 95.88 123 GLY A C 1
ATOM 964 O O . GLY A 1 123 ? -12.512 6.832 29.043 1.00 95.88 123 GLY A O 1
ATOM 965 N N . ILE A 1 124 ? -11.009 6.531 27.398 1.00 96.00 124 ILE A N 1
ATOM 966 C CA . ILE A 1 124 ? -10.178 7.692 27.749 1.00 96.00 124 ILE A CA 1
ATOM 967 C C . ILE A 1 124 ? -10.976 8.991 27.570 1.00 96.00 124 ILE A C 1
ATOM 969 O O . ILE A 1 124 ? -11.051 9.799 28.499 1.00 96.00 124 ILE A O 1
ATOM 973 N N . ILE A 1 125 ? -11.634 9.176 26.421 1.00 94.62 125 ILE A N 1
ATOM 974 C CA . ILE A 1 125 ? -12.464 10.363 26.153 1.00 94.62 125 ILE A CA 1
ATOM 975 C C . ILE A 1 125 ? -13.569 10.504 27.212 1.00 94.62 125 ILE A C 1
ATOM 977 O O . ILE A 1 125 ? -13.804 11.592 27.742 1.00 94.62 125 ILE A O 1
ATOM 981 N N . PHE A 1 126 ? -14.212 9.399 27.585 1.00 93.31 126 PHE A N 1
ATOM 982 C CA . PHE A 1 126 ? -15.262 9.386 28.593 1.00 93.31 126 PHE A CA 1
ATOM 983 C C . PHE A 1 126 ? -14.762 9.832 29.972 1.00 93.31 126 PHE A C 1
ATOM 985 O O . PHE A 1 126 ? -15.389 10.681 30.612 1.00 93.31 126 PHE A O 1
ATOM 992 N N . ILE A 1 127 ? -13.624 9.298 30.426 1.00 92.69 127 ILE A N 1
ATOM 993 C CA . ILE A 1 127 ? -13.048 9.622 31.738 1.00 92.69 127 ILE A CA 1
ATOM 994 C C . ILE A 1 127 ? -12.616 11.089 31.809 1.00 92.69 127 ILE A C 1
ATOM 996 O O . ILE A 1 127 ? -12.911 11.753 32.804 1.00 92.69 127 ILE A O 1
ATOM 1000 N N . PHE A 1 128 ? -11.936 11.595 30.778 1.00 92.81 128 PHE A N 1
ATOM 1001 C CA . PHE A 1 128 ? -11.344 12.934 30.807 1.00 92.81 128 PHE A CA 1
ATOM 1002 C C . PHE A 1 128 ? -12.307 14.058 30.429 1.00 92.81 128 PHE A C 1
ATOM 1004 O O . PHE A 1 128 ? -12.135 15.170 30.919 1.00 92.81 128 PHE A O 1
ATOM 1011 N N . TYR A 1 129 ? -13.317 13.798 29.596 1.00 89.25 129 TYR A N 1
ATOM 1012 C CA . TYR A 1 129 ? -14.179 14.859 29.066 1.00 89.25 129 TYR A CA 1
ATOM 1013 C C . TYR A 1 129 ? -15.631 14.727 29.526 1.00 89.25 129 TYR A C 1
ATOM 1015 O O . TYR A 1 129 ? -16.190 15.686 30.057 1.00 89.25 129 TYR A O 1
ATOM 1023 N N . LEU A 1 130 ? -16.249 13.548 29.401 1.00 87.06 130 LEU A N 1
ATOM 1024 C CA . LEU A 1 130 ? -17.668 13.392 29.744 1.00 87.06 130 LEU A CA 1
ATOM 1025 C C . LEU A 1 130 ? -17.897 13.368 31.259 1.00 87.06 130 LEU A C 1
ATOM 1027 O O . LEU A 1 130 ? -18.745 14.097 31.774 1.00 87.06 130 LEU A O 1
ATOM 1031 N N . LYS A 1 131 ? -17.118 12.573 31.998 1.00 85.75 131 LYS A N 1
ATOM 1032 C CA . LYS A 1 131 ? -17.260 12.438 33.453 1.00 85.75 131 LYS A CA 1
ATOM 1033 C C . LYS A 1 131 ? -17.111 13.769 34.216 1.00 85.75 131 LYS A C 1
ATOM 1035 O O . LYS A 1 131 ? -17.957 14.029 35.075 1.00 85.75 131 LYS A O 1
ATOM 1040 N N . PRO A 1 132 ? -16.116 14.641 33.944 1.00 87.12 132 PRO A N 1
ATOM 1041 C CA . PRO A 1 132 ? -16.023 15.930 34.630 1.00 87.12 132 PRO A CA 1
ATOM 1042 C C . PRO A 1 132 ? -17.149 16.902 34.264 1.00 87.12 132 PRO A C 1
ATOM 1044 O O . PRO A 1 132 ? -17.603 17.633 35.143 1.00 87.12 132 PRO A O 1
ATOM 1047 N N . LEU A 1 133 ? -17.651 16.893 33.025 1.00 83.81 133 LEU A N 1
ATOM 1048 C CA . LEU A 1 133 ? -18.800 17.721 32.637 1.00 83.81 133 LEU A CA 1
ATOM 1049 C C . LEU A 1 133 ? -20.082 17.288 33.357 1.00 83.81 133 LEU A C 1
ATOM 1051 O O . LEU A 1 133 ? -20.789 18.125 33.918 1.00 83.81 133 LEU A O 1
ATOM 1055 N N . VAL A 1 134 ? -20.347 15.980 33.408 1.00 85.50 134 VAL A N 1
ATOM 1056 C CA . VAL A 1 134 ? -21.504 15.423 34.125 1.00 85.50 134 VAL A CA 1
ATOM 1057 C C . VAL A 1 134 ? -21.399 15.709 35.622 1.00 85.50 134 VAL A C 1
ATOM 1059 O O . VAL A 1 134 ? -22.370 16.154 36.231 1.00 85.50 134 VAL A O 1
ATOM 1062 N N . ARG A 1 135 ? -20.210 15.536 36.217 1.00 86.44 135 ARG A N 1
ATOM 1063 C CA . ARG A 1 135 ? -19.982 15.847 37.634 1.00 86.44 135 ARG A CA 1
ATOM 1064 C C . ARG A 1 135 ? -20.232 17.323 37.942 1.00 86.44 135 ARG A C 1
ATOM 1066 O O . ARG A 1 135 ? -20.890 17.608 38.936 1.00 86.44 135 ARG A O 1
ATOM 1073 N N . ARG A 1 136 ? -19.751 18.241 37.091 1.00 84.94 136 ARG A N 1
ATOM 1074 C CA . ARG A 1 136 ? -20.018 19.681 37.229 1.00 84.94 136 ARG A CA 1
ATOM 1075 C C . ARG A 1 136 ? -21.515 19.962 37.186 1.00 84.94 136 ARG A C 1
ATOM 1077 O O . ARG A 1 136 ? -22.014 20.585 38.108 1.00 84.94 136 ARG A O 1
ATOM 1084 N N . LYS A 1 137 ? -22.230 19.434 36.186 1.00 84.31 137 LYS A N 1
ATOM 1085 C CA . LYS A 1 137 ? -23.675 19.659 36.020 1.00 84.31 137 LYS A CA 1
ATOM 1086 C C . LYS A 1 137 ? -24.493 19.165 37.220 1.00 84.31 137 LYS A C 1
ATOM 1088 O O . LYS A 1 137 ? -25.371 19.876 37.688 1.00 84.31 137 LYS A O 1
ATOM 1093 N N . ILE A 1 138 ? -24.172 17.983 37.753 1.00 85.56 138 ILE A N 1
ATOM 1094 C CA . ILE A 1 138 ? -24.845 17.433 38.942 1.00 85.56 138 ILE A CA 1
ATOM 1095 C C . ILE A 1 138 ? -24.583 18.300 40.184 1.00 85.56 138 ILE A C 1
ATOM 1097 O O . ILE A 1 138 ? -25.481 18.480 41.001 1.00 85.56 138 ILE A O 1
ATOM 1101 N N . GLN A 1 139 ? -23.371 18.843 40.337 1.00 86.25 139 GLN A N 1
ATOM 1102 C CA . GLN A 1 139 ? -23.046 19.738 41.452 1.00 86.25 139 GLN A CA 1
ATOM 1103 C C . GLN A 1 139 ? -23.798 21.070 41.363 1.00 86.25 139 GLN A C 1
ATOM 1105 O O . GLN A 1 139 ? -24.289 21.535 42.386 1.00 86.25 139 GLN A O 1
ATOM 1110 N N . THR A 1 140 ? -23.939 21.654 40.168 1.00 87.00 140 THR A N 1
ATOM 1111 C CA . THR A 1 140 ? -24.727 22.883 39.986 1.00 87.00 140 THR A CA 1
ATOM 1112 C C . THR A 1 140 ? -26.204 22.661 40.293 1.00 87.00 140 THR A C 1
ATOM 1114 O O . THR A 1 140 ? -26.784 23.458 41.016 1.00 87.00 140 THR A O 1
ATOM 1117 N N . MET A 1 141 ? -26.791 21.557 39.814 1.00 86.12 141 MET A N 1
ATOM 1118 C CA . MET A 1 141 ? -28.210 21.251 40.049 1.00 86.12 141 MET A CA 1
ATOM 1119 C C . MET A 1 141 ? -28.528 21.070 41.541 1.00 86.12 141 MET A C 1
ATOM 1121 O O . MET A 1 141 ? -29.523 21.597 42.020 1.00 86.12 141 MET A O 1
ATOM 1125 N N . LYS A 1 142 ? -27.655 20.393 42.301 1.00 84.06 142 LYS A N 1
ATOM 1126 C CA . LYS A 1 142 ? -27.829 20.256 43.758 1.00 84.06 142 LYS A CA 1
ATOM 1127 C C . LYS A 1 142 ? -27.724 21.591 44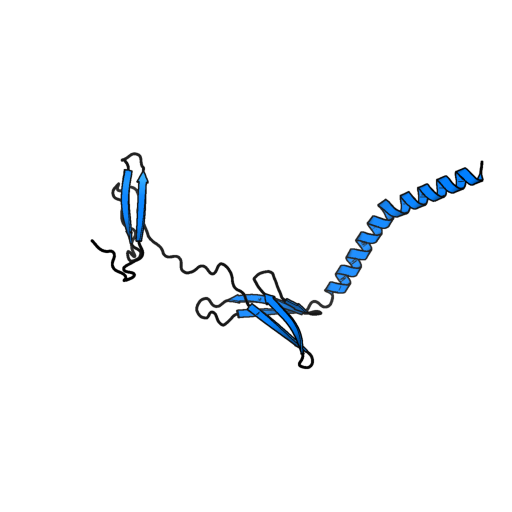.504 1.00 84.06 142 LYS A C 1
ATOM 1129 O O . LYS A 1 142 ? -28.437 21.795 45.475 1.00 84.06 142 LYS A O 1
ATOM 1134 N N . ALA A 1 143 ? -26.850 22.491 44.053 1.00 83.19 143 ALA A N 1
ATOM 1135 C CA . ALA A 1 143 ? -26.688 23.813 44.661 1.00 83.19 143 ALA A CA 1
ATOM 1136 C C . ALA A 1 143 ? -27.869 24.764 44.373 1.00 83.19 143 ALA A C 1
ATOM 1138 O O . ALA A 1 143 ? -28.061 25.722 45.117 1.00 83.19 143 ALA A O 1
ATOM 1139 N N . GLU A 1 144 ? -28.638 24.524 43.305 1.00 84.50 144 GLU A N 1
ATOM 1140 C CA . GLU A 1 144 ? -29.881 25.251 43.009 1.00 84.50 144 GLU A CA 1
ATOM 1141 C C . GLU A 1 144 ? -31.081 24.728 43.816 1.00 84.50 144 GLU A C 1
ATOM 1143 O O . GLU A 1 144 ? -31.934 25.527 44.177 1.00 84.50 144 GLU A O 1
ATOM 1148 N N . GLU A 1 145 ? -31.145 23.429 44.139 1.00 81.38 145 GLU A N 1
ATOM 1149 C CA . GLU A 1 145 ? -32.220 22.851 44.973 1.00 81.38 145 GLU A CA 1
ATOM 1150 C C . GLU A 1 145 ? -32.126 23.230 46.463 1.00 81.38 145 GLU A C 1
ATOM 1152 O O . GLU A 1 145 ? -33.144 23.263 47.149 1.00 81.38 145 GLU A O 1
ATOM 1157 N N . GLU A 1 146 ? -30.925 23.502 46.983 1.00 77.81 146 GLU A N 1
ATOM 1158 C CA . GLU A 1 146 ? -30.707 23.886 48.391 1.00 77.81 146 GLU A CA 1
ATOM 1159 C C . GLU A 1 146 ? -30.907 25.392 48.672 1.00 77.81 146 GLU A C 1
ATOM 1161 O O . GLU A 1 146 ? -30.696 25.835 49.805 1.00 77.81 146 GLU A O 1
ATOM 1166 N N . LYS A 1 147 ? -31.287 26.190 47.667 1.00 63.59 147 LYS A N 1
ATOM 1167 C CA . LYS A 1 147 ? -31.382 27.656 47.738 1.00 63.59 147 LYS A CA 1
ATOM 1168 C C . LYS A 1 147 ? -32.826 28.149 47.724 1.00 63.59 147 LYS A C 1
ATOM 1170 O O . LYS A 1 147 ? -33.093 29.129 48.456 1.00 63.59 147 LYS A O 1
#

Radius of gyration: 32.93 Å; chains: 1; bounding box: 76×42×89 Å

Secondary structure (DSSP, 8-state):
-PPPSS----EEEEEEEETTEEEEEEEETT--SPEEPTTSS-EE-------------EEEEEEETTEEEEEEEEBTTB-EEETTEEEEEEEE-TT-TT-EEEEEEE-TTHHHHHHHHHHHHHHHHIIIIIHHHHHHHHHHHHHHHT-

Foldseek 3Di:
DDDDPDPPFDWDWDWDQDPVGIDIDIGTQPPPDFDQDPVRPDTHDDDDPDPPCPWAWDWDFDADPNDGPDIDIDTAVRWDDDQQKTKHFDDDDPVDNVDTDIDIDGHNCVVVVVVVVVVVVVVVCCVPPVVVVVVVVVVVVVVVVVD

Sequence (147 aa):
MKRSDALVKPAVHVEITGPAGTFTDWVFADEEDATPYTDGNFFLLYKQFGENIKDWKSTLRVIDGGEVVAEKTIEVNDPLKYGAYAFYQSSYDPENPKISGLQVARDPGVSLVYVGFSTLCFGIIFIFYLKPLVRRKIQTMKAEEEK

pLDDT: mean 82.61, std 12.18, range [37.06, 97.06]